Protein AF-A0A838F3F4-F1 (afdb_monomer_lite)

Radius of gyration: 26.19 Å; chains: 1; bounding box: 65×55×47 Å

Secondary structure (DSSP, 8-state):
------------------------------------PPGGGGBBHHHHHTT---BPEEEEEEEETTEEEEESSHHHHHHHHHTHHHHHHHHHHHHHHH-TTS--

Structure (mmCIF, N/CA/C/O backbone):
data_AF-A0A838F3F4-F1
#
_entry.id   AF-A0A838F3F4-F1
#
loop_
_atom_site.group_PDB
_atom_site.id
_atom_site.type_symbol
_atom_site.label_atom_id
_atom_site.label_alt_id
_atom_site.label_comp_id
_atom_site.label_asym_id
_atom_site.label_entity_id
_atom_site.label_seq_id
_atom_site.pdbx_PDB_ins_code
_atom_site.Cartn_x
_atom_site.Cartn_y
_atom_site.Cartn_z
_atom_site.occupancy
_atom_site.B_iso_or_equiv
_atom_site.auth_seq_id
_atom_site.auth_comp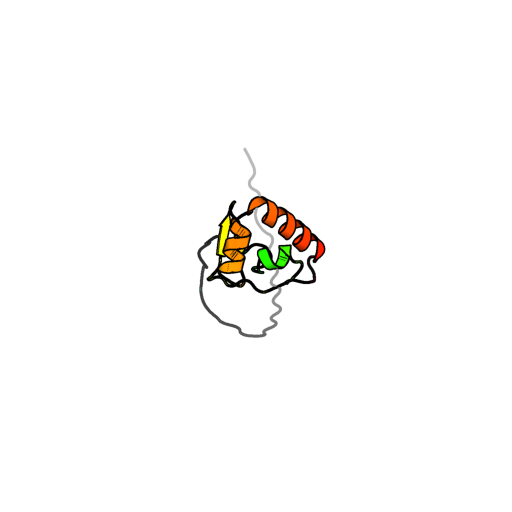_id
_atom_site.auth_asym_id
_atom_site.auth_atom_id
_atom_site.pdbx_PDB_model_num
ATOM 1 N N . MET A 1 1 ? -52.755 -30.624 -29.372 1.00 40.34 1 MET A N 1
ATOM 2 C CA . MET A 1 1 ? -52.858 -31.767 -30.304 1.00 40.34 1 MET A CA 1
ATOM 3 C C . MET A 1 1 ? -51.527 -31.905 -31.021 1.00 40.34 1 MET A C 1
ATOM 5 O O . MET A 1 1 ? -51.206 -30.950 -31.704 1.00 40.34 1 MET A O 1
ATOM 9 N N . LYS A 1 2 ? -50.861 -33.075 -30.905 1.00 44.19 2 LYS A N 1
ATOM 10 C CA . LYS A 1 2 ? -49.947 -33.663 -31.917 1.00 44.19 2 LYS A CA 1
ATOM 11 C C . LYS A 1 2 ? -48.635 -32.856 -32.171 1.00 44.19 2 LYS A C 1
ATOM 13 O O . LYS A 1 2 ? -48.699 -31.689 -32.490 1.00 44.19 2 LYS A O 1
ATOM 18 N N . ILE A 1 3 ? -47.4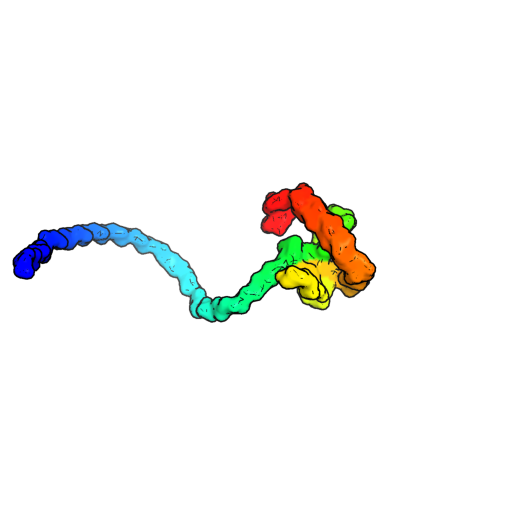02 -33.366 -32.102 1.00 48.50 3 ILE A N 1
ATOM 19 C CA . ILE A 1 3 ? -46.886 -34.726 -32.282 1.00 48.50 3 ILE A CA 1
ATOM 20 C C . ILE A 1 3 ? -45.529 -34.845 -31.569 1.00 48.50 3 ILE A C 1
ATOM 22 O O . ILE A 1 3 ? -44.634 -34.024 -31.737 1.00 48.50 3 ILE A O 1
ATOM 26 N N . LEU A 1 4 ? -45.423 -35.924 -30.806 1.00 53.00 4 LEU A N 1
ATOM 27 C CA . LEU A 1 4 ? -44.223 -36.591 -30.326 1.00 53.00 4 LEU A CA 1
ATOM 28 C C . LEU A 1 4 ? -43.427 -37.176 -31.514 1.00 53.00 4 LEU A C 1
ATOM 30 O O . LEU A 1 4 ? -43.928 -38.067 -32.193 1.00 53.00 4 LEU A O 1
ATOM 34 N N . MET A 1 5 ? -42.196 -36.724 -31.742 1.00 51.97 5 MET A N 1
ATOM 35 C CA . MET A 1 5 ? -41.188 -37.393 -32.586 1.00 51.97 5 MET A CA 1
ATOM 36 C C . MET A 1 5 ? -39.896 -37.373 -31.758 1.00 51.97 5 MET A C 1
ATOM 38 O O . MET A 1 5 ? -39.345 -36.309 -31.509 1.00 51.97 5 MET A O 1
ATOM 42 N N . GLY A 1 6 ? -39.519 -38.462 -31.085 1.00 45.12 6 GLY A N 1
ATOM 43 C CA . GLY A 1 6 ? -38.932 -39.643 -31.727 1.00 45.12 6 GLY A CA 1
ATOM 44 C C . GLY A 1 6 ? -37.433 -39.371 -31.883 1.00 45.12 6 GLY A C 1
ATOM 45 O O . GLY A 1 6 ? -37.041 -38.651 -32.787 1.00 45.12 6 GLY A O 1
ATOM 46 N N . LEU A 1 7 ? -36.632 -39.618 -30.843 1.00 52.50 7 LEU A N 1
ATOM 47 C CA . LEU A 1 7 ? -35.805 -40.821 -30.667 1.00 52.50 7 LEU A CA 1
ATOM 48 C C . LEU A 1 7 ? -34.872 -41.106 -31.861 1.00 52.50 7 LEU A C 1
ATOM 50 O O . LEU A 1 7 ? -35.332 -41.260 -32.986 1.00 52.50 7 LEU A O 1
ATOM 54 N N . LEU A 1 8 ? -33.600 -41.345 -31.515 1.00 51.47 8 LEU A N 1
ATOM 55 C CA . LEU A 1 8 ? -32.586 -42.104 -32.257 1.00 51.47 8 LEU A CA 1
ATOM 56 C C . LEU A 1 8 ? -31.597 -41.285 -33.104 1.00 51.47 8 LEU A C 1
ATOM 58 O O . LEU A 1 8 ? -31.830 -41.021 -34.272 1.00 51.47 8 LEU A O 1
ATOM 62 N N . MET A 1 9 ? -30.417 -41.027 -32.538 1.00 46.19 9 MET A N 1
ATOM 63 C CA . MET A 1 9 ? -29.154 -41.309 -33.228 1.00 46.19 9 MET A CA 1
ATOM 64 C C . MET A 1 9 ? -28.102 -41.712 -32.195 1.00 46.19 9 MET A C 1
ATOM 66 O O . MET A 1 9 ? -27.983 -41.137 -31.115 1.00 46.19 9 MET A O 1
ATOM 70 N N . LEU A 1 10 ? -27.414 -42.789 -32.541 1.00 58.06 10 LEU A N 1
ATOM 71 C CA . LEU A 1 10 ? -26.555 -43.612 -31.714 1.00 58.06 10 LEU A CA 1
ATOM 72 C C . LEU A 1 10 ? -25.123 -43.060 -31.663 1.00 58.06 10 LEU A C 1
ATOM 74 O O . LEU A 1 10 ? -24.592 -42.582 -32.658 1.00 58.06 10 LEU A O 1
ATOM 78 N N . VAL A 1 11 ? -24.519 -43.198 -30.483 1.00 52.34 11 VAL A N 1
ATOM 79 C CA . VAL A 1 11 ? -23.170 -43.729 -30.224 1.00 52.34 11 VAL A CA 1
ATOM 80 C C . VAL A 1 11 ? -22.072 -43.388 -31.245 1.00 52.34 11 VAL A C 1
ATOM 82 O O . VAL A 1 11 ? -21.970 -43.991 -32.307 1.00 52.34 11 VAL A O 1
ATOM 85 N N . SER A 1 12 ? -21.125 -42.547 -30.827 1.00 55.72 12 SER A N 1
ATOM 86 C CA . SER A 1 12 ? -19.746 -42.583 -31.327 1.00 55.72 12 SER A CA 1
ATOM 87 C C . SER A 1 12 ? -18.816 -42.938 -30.169 1.00 55.72 12 SER A C 1
ATOM 89 O O . SER A 1 12 ? -18.473 -42.096 -29.342 1.00 55.72 12 SER A O 1
ATOM 91 N N . ILE A 1 13 ? -18.449 -44.219 -30.093 1.00 59.75 13 ILE A N 1
ATOM 92 C CA . ILE A 1 13 ? -17.347 -44.708 -29.261 1.00 59.75 13 ILE A CA 1
ATOM 93 C C . ILE A 1 13 ? -16.060 -44.379 -30.014 1.00 59.75 13 ILE A C 1
ATOM 95 O O . ILE A 1 13 ? -15.793 -44.946 -31.068 1.00 59.75 13 ILE A O 1
ATOM 99 N N . GLY A 1 14 ? -15.266 -43.468 -29.463 1.00 55.91 14 GLY A N 1
ATOM 100 C CA . GLY A 1 14 ? -13.891 -43.222 -29.880 1.00 55.91 14 GLY A CA 1
ATOM 101 C C . GLY A 1 14 ? -12.991 -43.249 -28.656 1.00 55.91 14 GLY A C 1
ATOM 102 O O . GLY A 1 14 ? -12.788 -42.224 -28.012 1.00 55.91 14 GLY A O 1
ATOM 103 N N . ALA A 1 15 ? -12.492 -44.434 -28.307 1.00 54.50 15 ALA A N 1
ATOM 104 C CA . ALA A 1 15 ? -11.474 -44.617 -27.284 1.00 54.50 15 ALA A CA 1
ATOM 105 C C . ALA A 1 15 ? -10.086 -44.374 -27.892 1.00 54.50 15 ALA A C 1
ATOM 107 O O . ALA A 1 15 ? -9.684 -45.101 -28.793 1.00 54.50 15 ALA A O 1
ATOM 108 N N . CYS A 1 16 ? -9.333 -43.418 -27.344 1.00 48.81 16 CYS A N 1
ATOM 109 C CA . CYS A 1 16 ? -7.877 -43.373 -27.470 1.00 48.81 16 CYS A CA 1
ATOM 110 C C . CYS A 1 16 ? -7.271 -43.082 -26.095 1.00 48.81 16 CYS A C 1
ATOM 112 O O . CYS A 1 16 ? -7.138 -41.938 -25.666 1.00 48.81 16 CYS A O 1
ATOM 114 N N . SER A 1 17 ? -6.917 -44.162 -25.405 1.00 55.03 17 SER A N 1
ATOM 115 C CA . SER A 1 17 ? -6.100 -44.179 -24.198 1.00 55.03 17 SER A CA 1
ATOM 116 C C . SER A 1 17 ? -4.699 -43.629 -24.481 1.00 55.03 17 SER A C 1
ATOM 118 O O . SER A 1 17 ? -3.947 -44.243 -25.230 1.00 55.03 17 SER A O 1
ATOM 120 N N . HIS A 1 18 ? -4.294 -42.556 -23.799 1.00 54.03 18 HIS A N 1
ATOM 121 C CA . HIS A 1 18 ? -2.889 -42.340 -23.448 1.00 54.03 18 HIS A CA 1
ATOM 122 C C . HIS A 1 18 ? -2.768 -42.049 -21.950 1.00 54.03 18 HIS A C 1
ATOM 124 O O . HIS A 1 18 ? -3.119 -40.994 -21.433 1.00 54.03 18 HIS A O 1
ATOM 130 N N . LYS A 1 19 ? -2.263 -43.075 -21.274 1.00 47.09 19 LYS A N 1
ATOM 131 C CA . LYS A 1 19 ? -1.833 -43.184 -19.883 1.00 47.09 19 LYS A CA 1
ATOM 132 C C . LYS A 1 19 ? -0.514 -42.435 -19.672 1.00 47.09 19 LYS A C 1
ATOM 134 O O . LYS A 1 19 ? 0.448 -42.866 -20.293 1.00 47.09 19 LYS A O 1
ATOM 139 N N . LYS A 1 20 ? -0.449 -41.447 -18.759 1.00 50.47 20 LYS A N 1
ATOM 140 C CA . LYS A 1 20 ? 0.683 -41.127 -17.834 1.00 50.47 20 LYS A CA 1
ATOM 141 C C . LYS A 1 20 ? 0.122 -40.278 -16.670 1.00 50.47 20 LYS A C 1
ATOM 143 O O . LYS A 1 20 ? -0.230 -39.130 -16.877 1.00 50.47 20 LYS A O 1
ATOM 148 N N . ASN A 1 21 ? -0.304 -40.893 -15.569 1.00 52.28 21 ASN A N 1
ATOM 149 C CA . ASN A 1 21 ? 0.461 -41.245 -14.361 1.00 52.28 21 ASN A CA 1
ATOM 150 C C . ASN A 1 21 ? 0.653 -40.085 -13.359 1.00 52.28 21 ASN A C 1
ATOM 152 O O . ASN A 1 21 ? 1.517 -39.240 -13.543 1.00 52.28 21 ASN A O 1
ATOM 156 N N . CYS A 1 22 ? -0.140 -40.191 -12.288 1.00 39.81 22 CYS A N 1
ATOM 157 C CA . CYS A 1 22 ? 0.136 -39.948 -10.869 1.00 39.81 22 CYS A CA 1
ATOM 158 C C . CYS A 1 22 ? 0.621 -38.582 -10.377 1.00 39.81 22 CYS A C 1
ATOM 160 O O . CYS A 1 22 ? 1.705 -38.102 -10.692 1.00 39.81 22 CYS A O 1
ATOM 162 N N . GLY A 1 23 ? -0.162 -38.075 -9.428 1.00 43.59 23 GLY A N 1
ATOM 163 C CA . GLY A 1 23 ? 0.193 -36.998 -8.522 1.00 43.59 23 GLY A CA 1
ATOM 164 C C . GLY A 1 23 ? -0.911 -36.758 -7.502 1.00 43.59 23 GLY A C 1
ATOM 165 O O . GLY A 1 23 ? -1.352 -35.624 -7.355 1.00 43.59 23 GLY A O 1
ATOM 166 N N . ASP A 1 24 ? -1.388 -37.818 -6.838 1.00 52.59 24 ASP A N 1
ATOM 167 C CA . ASP A 1 24 ? -2.130 -37.709 -5.583 1.00 52.59 24 ASP A CA 1
ATOM 168 C C . ASP A 1 24 ? -1.463 -36.684 -4.674 1.00 52.59 24 ASP A C 1
ATOM 170 O O . ASP A 1 24 ? -0.320 -36.909 -4.281 1.00 52.59 24 ASP A O 1
ATOM 174 N N . LYS A 1 25 ? -2.189 -35.627 -4.297 1.00 54.00 25 LYS A N 1
ATOM 175 C CA . LYS A 1 25 ? -2.373 -35.244 -2.893 1.00 54.00 25 LYS A CA 1
ATOM 176 C C . LYS A 1 25 ? -3.722 -34.555 -2.737 1.00 54.00 25 LYS A C 1
ATOM 178 O O . LYS A 1 25 ? -3.919 -33.444 -3.205 1.00 54.00 25 LYS A O 1
ATOM 183 N N . SER A 1 26 ? -4.580 -35.238 -1.989 1.00 48.34 26 SER A N 1
ATOM 184 C CA . SER A 1 26 ? -5.297 -34.667 -0.854 1.00 48.34 26 SER A CA 1
ATOM 185 C C . SER A 1 26 ? -6.219 -33.485 -1.147 1.00 48.34 26 SER A C 1
ATOM 187 O O . SER A 1 26 ? -5.786 -32.352 -1.317 1.00 48.34 26 SER A O 1
ATOM 189 N N . SER A 1 27 ? -7.518 -33.765 -1.034 1.00 49.31 27 SER A N 1
ATOM 190 C CA . SER A 1 27 ? -8.380 -33.106 -0.048 1.00 49.31 27 SER A CA 1
ATOM 191 C C . SER A 1 27 ? -7.912 -31.713 0.372 1.00 49.31 27 SER A C 1
ATOM 193 O O . SER A 1 27 ? -6.963 -31.582 1.145 1.00 49.31 27 SER A O 1
ATOM 195 N N . CYS A 1 28 ? -8.604 -30.692 -0.114 1.00 36.38 28 CYS A N 1
ATOM 196 C CA . CYS A 1 28 ? -9.356 -29.790 0.745 1.00 36.38 28 CYS A CA 1
ATOM 197 C C . CYS A 1 28 ? -10.229 -28.932 -0.171 1.00 36.38 28 CYS A C 1
ATOM 199 O O . CYS A 1 28 ? -9.716 -28.149 -0.969 1.00 36.38 28 CYS A O 1
ATOM 201 N N . HIS A 1 29 ? -11.550 -29.026 -0.009 1.00 41.38 29 HIS A N 1
ATOM 202 C CA . HIS A 1 29 ? -12.377 -27.836 -0.156 1.00 41.38 29 HIS A CA 1
ATOM 203 C C . HIS A 1 29 ? -11.764 -26.806 0.794 1.00 41.38 29 HIS A C 1
ATOM 205 O O . HIS A 1 29 ? -11.984 -26.865 2.003 1.00 41.38 29 HIS A O 1
ATOM 211 N N . LYS A 1 30 ? -10.894 -25.931 0.277 1.00 44.50 30 LYS A N 1
ATOM 212 C CA . LYS A 1 30 ? -10.459 -24.768 1.030 1.00 44.50 30 LYS A CA 1
ATOM 213 C C . LYS A 1 30 ? -11.679 -23.872 1.034 1.00 44.50 30 LYS A C 1
ATOM 215 O O . LYS A 1 30 ? -11.957 -23.200 0.047 1.00 44.50 30 LYS A O 1
ATOM 220 N N . SER A 1 31 ? -12.449 -24.000 2.109 1.00 45.50 31 SER A N 1
ATOM 221 C CA . SER A 1 31 ? -13.419 -23.026 2.578 1.00 45.50 31 SER A CA 1
ATOM 222 C C . SER A 1 31 ? -13.034 -21.651 2.056 1.00 45.50 31 SER A C 1
ATOM 224 O O . SER A 1 31 ? -11.884 -21.233 2.223 1.00 45.50 31 SER A O 1
ATOM 226 N N . GLU A 1 32 ? -13.974 -21.002 1.372 1.00 47.44 32 GLU A N 1
ATOM 227 C CA . GLU A 1 32 ? -13.845 -19.678 0.770 1.00 47.44 32 GLU A CA 1
ATOM 228 C C . GLU A 1 32 ? -13.665 -18.617 1.869 1.00 47.44 32 GLU A C 1
ATOM 230 O O . GLU A 1 32 ? -14.472 -17.715 2.061 1.00 47.44 32 GLU A O 1
ATOM 235 N N . VAL A 1 33 ? -12.577 -18.711 2.628 1.00 47.50 33 VAL A N 1
ATOM 236 C CA . VAL A 1 33 ? -11.988 -17.564 3.285 1.00 47.50 33 VAL A CA 1
ATOM 237 C C . VAL A 1 33 ? -11.478 -16.748 2.119 1.00 47.50 33 VAL A C 1
ATOM 239 O O . VAL A 1 33 ? -10.493 -17.126 1.483 1.00 47.50 33 VAL A O 1
ATOM 242 N N . LYS A 1 34 ? -12.195 -15.675 1.788 1.00 44.78 34 LYS A N 1
ATOM 243 C CA . LYS A 1 34 ? -11.708 -14.596 0.934 1.00 44.78 34 LYS A CA 1
ATOM 244 C C . LYS A 1 34 ? -10.364 -14.164 1.518 1.00 44.78 34 LYS A C 1
ATOM 246 O O . LYS A 1 34 ? -10.322 -13.337 2.421 1.00 44.78 34 LYS A O 1
ATOM 251 N N . GLN A 1 35 ? -9.277 -14.804 1.088 1.00 48.00 35 GLN A N 1
ATOM 252 C CA . GLN A 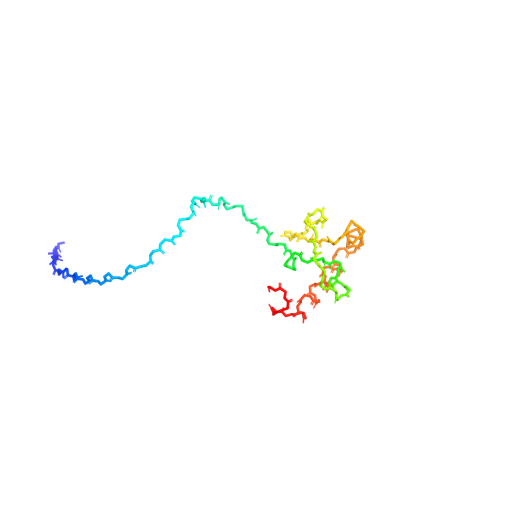1 35 ? -7.925 -14.424 1.456 1.00 48.00 35 GLN A CA 1
ATOM 253 C C . GLN A 1 35 ? -7.766 -13.054 0.814 1.00 48.00 35 GLN A C 1
ATOM 255 O O . GLN A 1 35 ? -7.569 -12.962 -0.395 1.00 48.00 35 GLN A O 1
ATOM 260 N N . GLN A 1 36 ? -8.013 -11.994 1.587 1.00 58.12 36 GLN A N 1
ATOM 261 C CA . GLN A 1 36 ? -7.759 -10.635 1.143 1.00 58.12 36 GLN A CA 1
ATOM 262 C C . GLN A 1 36 ? -6.280 -10.598 0.778 1.00 58.12 36 GLN A C 1
ATOM 264 O O . GLN A 1 36 ? -5.414 -10.709 1.645 1.00 58.12 36 GLN A O 1
ATOM 269 N N . GLU A 1 37 ? -6.003 -10.552 -0.523 1.00 77.75 37 GLU A N 1
ATOM 270 C CA . GLU A 1 37 ? -4.640 -10.541 -1.019 1.00 77.75 37 GLU A CA 1
ATOM 271 C C . GLU A 1 37 ? -3.945 -9.305 -0.452 1.00 77.75 37 GLU A C 1
ATOM 273 O O . GLU A 1 37 ? -4.486 -8.193 -0.500 1.00 77.75 37 GLU A O 1
ATOM 278 N N . ALA A 1 38 ? -2.782 -9.518 0.165 1.00 87.06 38 ALA A N 1
ATOM 279 C CA . ALA A 1 38 ? -2.037 -8.433 0.773 1.00 87.06 38 ALA A CA 1
ATOM 280 C C . ALA A 1 38 ? -1.756 -7.365 -0.289 1.00 87.06 38 ALA A C 1
ATOM 282 O O . ALA A 1 38 ? -1.319 -7.667 -1.405 1.00 87.06 38 ALA A O 1
ATOM 283 N N . ALA A 1 39 ? -2.000 -6.107 0.069 1.00 91.62 39 ALA A N 1
ATOM 284 C CA . ALA A 1 39 ? -1.690 -4.973 -0.776 1.00 91.62 39 ALA A CA 1
ATOM 285 C C . ALA A 1 39 ? -0.230 -5.054 -1.231 1.00 91.62 39 ALA A C 1
ATOM 287 O O . ALA A 1 39 ? 0.655 -5.515 -0.501 1.00 91.62 39 ALA A O 1
ATOM 288 N N . TYR A 1 40 ? 0.002 -4.617 -2.465 1.00 92.44 40 TYR A N 1
ATOM 289 C CA . TYR A 1 40 ? 1.333 -4.573 -3.056 1.00 92.44 40 TYR A CA 1
ATOM 290 C C . TYR A 1 40 ? 2.062 -5.929 -3.066 1.00 92.44 40 TYR A C 1
ATOM 292 O O . TYR A 1 40 ? 3.273 -5.993 -2.840 1.00 92.44 40 TYR A O 1
ATOM 300 N N . GLY A 1 41 ? 1.331 -7.035 -3.250 1.00 90.69 41 GLY A N 1
ATOM 301 C CA . GLY A 1 41 ? 1.906 -8.388 -3.249 1.00 90.69 41 GLY A CA 1
ATOM 302 C C . GLY A 1 41 ? 2.535 -8.781 -1.905 1.00 90.69 41 GLY A C 1
ATOM 303 O O . GLY A 1 41 ? 3.441 -9.610 -1.849 1.00 90.69 41 GLY A O 1
ATOM 304 N N . GLY A 1 42 ? 2.116 -8.141 -0.808 1.00 91.56 42 GLY A N 1
ATOM 305 C CA . GLY A 1 42 ? 2.693 -8.351 0.520 1.00 91.56 42 GLY A CA 1
ATOM 306 C C . GLY A 1 42 ? 4.087 -7.743 0.703 1.00 91.56 42 GLY A C 1
ATOM 307 O O . GLY A 1 42 ? 4.849 -8.214 1.557 1.00 91.56 42 GLY A O 1
ATOM 308 N N . ASN A 1 43 ? 4.447 -6.734 -0.092 1.00 94.81 43 ASN A N 1
ATOM 309 C CA . ASN A 1 43 ? 5.619 -5.898 0.157 1.00 94.81 43 ASN A CA 1
ATOM 310 C C . ASN A 1 43 ? 5.324 -4.824 1.207 1.00 94.81 43 ASN A C 1
ATOM 312 O O . ASN A 1 43 ? 4.175 -4.496 1.497 1.00 94.81 43 ASN A O 1
ATOM 316 N N . CYS A 1 44 ? 6.392 -4.285 1.788 1.00 96.12 44 CYS A N 1
ATOM 317 C CA . CYS A 1 44 ? 6.342 -3.214 2.763 1.00 96.12 44 CYS A CA 1
ATOM 318 C C . CYS A 1 44 ? 5.749 -1.956 2.120 1.00 96.12 44 CYS A C 1
ATOM 320 O O . CYS A 1 44 ? 6.389 -1.333 1.271 1.00 96.12 44 CYS A O 1
ATOM 322 N N . ALA A 1 45 ? 4.557 -1.552 2.556 1.00 96.38 45 ALA A N 1
ATOM 323 C CA . ALA A 1 45 ? 3.883 -0.371 2.024 1.00 96.38 45 ALA A CA 1
ATOM 324 C C . ALA A 1 45 ? 4.706 0.910 2.256 1.00 96.38 45 ALA A C 1
ATOM 326 O O . ALA A 1 45 ? 4.855 1.723 1.349 1.00 96.38 45 ALA A O 1
ATOM 327 N N . MET A 1 46 ? 5.341 1.043 3.426 1.00 97.38 46 MET A N 1
ATOM 328 C CA . MET A 1 46 ? 6.240 2.170 3.713 1.00 97.38 46 MET A CA 1
ATOM 329 C C . MET A 1 46 ? 7.546 2.114 2.903 1.00 97.38 46 MET A C 1
ATOM 331 O O . MET A 1 46 ? 8.119 3.145 2.558 1.00 97.38 46 MET A O 1
ATOM 335 N N . GLY A 1 47 ? 8.020 0.911 2.564 1.00 95.25 47 GLY A N 1
ATOM 336 C CA . GLY A 1 47 ? 9.154 0.735 1.657 1.00 95.25 47 GLY A CA 1
ATOM 337 C C . GLY A 1 47 ? 8.844 1.298 0.272 1.00 95.25 47 GLY A C 1
ATOM 338 O O . GLY A 1 47 ? 9.668 2.013 -0.300 1.00 95.25 47 GLY A O 1
ATOM 339 N N . LEU A 1 48 ? 7.625 1.057 -0.218 1.00 94.44 48 LEU A N 1
ATOM 340 C CA . LEU A 1 48 ? 7.165 1.571 -1.505 1.00 94.44 48 LEU A CA 1
ATOM 341 C C . LEU A 1 48 ? 7.067 3.094 -1.523 1.00 94.44 48 LEU A C 1
ATOM 343 O O . LEU A 1 48 ? 7.489 3.676 -2.516 1.00 94.44 48 LEU A O 1
ATOM 347 N N . CYS A 1 49 ? 6.657 3.750 -0.431 1.00 95.12 49 CYS A N 1
ATOM 348 C CA . CYS A 1 49 ? 6.741 5.215 -0.314 1.00 95.12 49 CYS A CA 1
ATOM 349 C C . CYS A 1 49 ? 8.167 5.742 -0.562 1.00 95.12 49 CYS A C 1
ATOM 351 O O . CYS A 1 49 ? 8.360 6.823 -1.111 1.00 95.12 49 CYS A O 1
ATOM 353 N N . HIS A 1 50 ? 9.184 4.956 -0.201 1.00 93.25 50 HIS A N 1
ATOM 354 C CA . HIS A 1 50 ? 10.597 5.267 -0.421 1.00 93.25 50 HIS A CA 1
ATOM 355 C C . HIS A 1 50 ? 11.173 4.650 -1.706 1.00 93.25 50 HIS A C 1
ATOM 357 O O . HIS A 1 50 ? 12.394 4.610 -1.867 1.00 93.25 50 HIS A O 1
ATOM 363 N N . LYS A 1 51 ? 10.321 4.160 -2.617 1.00 91.88 51 LYS A N 1
ATOM 364 C CA . LYS A 1 51 ? 10.700 3.484 -3.872 1.00 91.88 51 LYS A CA 1
ATOM 365 C C . LYS A 1 51 ? 11.557 2.228 -3.669 1.00 91.88 51 LYS A C 1
ATOM 367 O O . LYS A 1 51 ? 12.337 1.852 -4.541 1.00 91.88 51 LYS A O 1
ATOM 372 N N . LYS A 1 52 ? 11.430 1.576 -2.511 1.00 91.50 52 LYS A N 1
ATOM 373 C CA . LYS A 1 52 ? 12.141 0.342 -2.160 1.00 91.50 52 LYS A CA 1
ATOM 374 C C . LYS A 1 52 ? 11.160 -0.822 -2.107 1.00 91.50 52 LYS A C 1
ATOM 376 O O . LYS A 1 52 ? 10.217 -0.815 -1.318 1.00 91.50 52 LYS A O 1
ATOM 3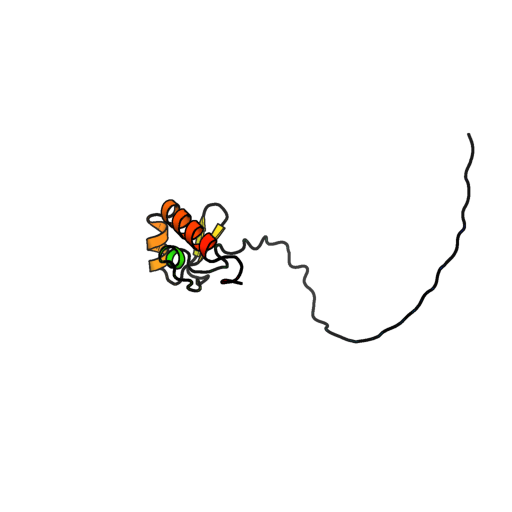81 N N . VAL A 1 53 ? 11.416 -1.858 -2.900 1.00 91.88 53 VAL A N 1
ATOM 382 C CA . VAL A 1 53 ? 10.667 -3.118 -2.817 1.00 91.88 53 VAL A CA 1
ATOM 383 C C . VAL A 1 53 ? 11.310 -3.974 -1.734 1.00 91.88 53 VAL A C 1
ATOM 385 O O . VAL A 1 53 ? 12.336 -4.612 -1.950 1.00 91.88 53 VAL A O 1
ATOM 388 N N . VAL A 1 54 ? 10.737 -3.926 -0.537 1.00 92.75 54 VAL A N 1
ATOM 389 C CA . VAL A 1 54 ? 11.176 -4.720 0.616 1.00 92.75 54 VAL A CA 1
ATOM 390 C C . VAL A 1 54 ? 10.036 -5.640 1.001 1.00 92.75 54 VAL A C 1
ATOM 392 O O . VAL A 1 54 ? 8.889 -5.195 1.053 1.00 92.75 54 VAL A O 1
ATOM 395 N N . LYS A 1 55 ? 10.325 -6.905 1.307 1.00 93.88 55 LYS A N 1
ATOM 396 C CA . LYS A 1 55 ? 9.288 -7.836 1.749 1.00 93.88 55 LYS A CA 1
ATOM 397 C C . LYS A 1 55 ? 8.656 -7.337 3.052 1.00 93.88 55 LYS A C 1
ATOM 399 O O . LYS A 1 55 ? 9.358 -6.974 3.993 1.00 93.88 55 LYS A O 1
ATOM 404 N N . GLY A 1 56 ? 7.327 -7.311 3.096 1.00 92.25 56 GLY A N 1
ATOM 405 C CA . GLY A 1 56 ? 6.589 -7.058 4.326 1.00 92.25 56 GLY A CA 1
ATOM 406 C C . GLY A 1 56 ? 6.452 -8.336 5.155 1.00 92.25 56 GLY A C 1
ATOM 407 O O . GLY A 1 56 ? 6.294 -9.428 4.595 1.00 92.25 56 GLY A O 1
ATOM 408 N N . ASP A 1 57 ? 6.481 -8.185 6.476 1.00 93.12 57 ASP A N 1
ATOM 409 C CA . ASP A 1 57 ? 6.224 -9.241 7.450 1.00 93.12 57 ASP A CA 1
ATOM 410 C C . ASP A 1 57 ? 4.737 -9.228 7.834 1.00 93.12 57 ASP A C 1
ATOM 412 O O . ASP A 1 57 ? 4.172 -8.186 8.165 1.00 93.12 57 ASP A O 1
ATOM 416 N N . SER A 1 58 ? 4.089 -10.393 7.814 1.00 89.94 58 SER A N 1
ATOM 417 C CA . SER A 1 58 ? 2.694 -10.537 8.241 1.00 89.94 58 SER A CA 1
ATOM 418 C C . SER A 1 58 ? 2.476 -10.212 9.721 1.00 89.94 58 SER A C 1
ATOM 420 O O . SER A 1 58 ? 1.349 -9.932 10.104 1.00 89.94 58 SER A O 1
ATOM 422 N N . LYS A 1 59 ? 3.511 -10.221 10.570 1.00 95.56 59 LYS A N 1
ATOM 423 C CA . LYS A 1 59 ? 3.428 -9.773 11.973 1.00 95.56 59 LYS A CA 1
ATOM 424 C C . LYS A 1 59 ? 3.240 -8.263 12.091 1.00 95.56 59 LYS A C 1
ATOM 426 O O . LYS A 1 59 ? 2.685 -7.781 13.076 1.00 95.56 59 LYS A O 1
ATOM 431 N N . HIS A 1 60 ? 3.690 -7.514 11.089 1.00 96.62 60 HIS A N 1
ATOM 432 C CA . HIS A 1 60 ? 3.565 -6.067 11.029 1.00 96.62 60 HIS A CA 1
ATOM 433 C C . HIS A 1 60 ? 2.628 -5.722 9.880 1.00 96.62 60 HIS A C 1
ATOM 435 O O . HIS A 1 60 ? 3.063 -5.423 8.774 1.00 96.62 60 HIS A O 1
ATOM 441 N N . ASN A 1 61 ? 1.324 -5.780 10.139 1.00 96.25 61 ASN A N 1
ATOM 442 C CA . ASN A 1 61 ? 0.312 -5.424 9.153 1.00 96.25 61 ASN A CA 1
ATOM 443 C C . ASN A 1 61 ? -0.723 -4.441 9.715 1.00 96.25 61 ASN A C 1
ATOM 445 O O . ASN A 1 61 ? -0.824 -4.246 10.933 1.00 96.25 61 ASN A O 1
ATOM 449 N N . VAL A 1 62 ? -1.470 -3.809 8.816 1.00 96.31 62 VAL A N 1
ATOM 450 C CA . VAL A 1 62 ? -2.705 -3.093 9.140 1.00 96.31 62 VAL A CA 1
ATOM 451 C C . VAL A 1 62 ? -3.746 -3.357 8.061 1.00 96.31 62 VAL A C 1
ATOM 453 O O . VAL A 1 62 ? -3.432 -3.309 6.871 1.00 96.31 62 VAL A O 1
ATOM 456 N N . GLU A 1 63 ? -4.987 -3.607 8.467 1.00 95.94 63 GLU A N 1
ATOM 457 C CA . GLU A 1 63 ? -6.125 -3.569 7.555 1.00 95.94 63 GLU A CA 1
ATOM 458 C C . GLU A 1 63 ? -6.684 -2.147 7.497 1.00 95.94 63 GLU A C 1
ATOM 460 O O . GLU A 1 63 ? -6.989 -1.536 8.522 1.00 95.94 63 GLU A O 1
ATOM 465 N N . TYR A 1 64 ? -6.816 -1.606 6.290 1.00 95.69 64 TYR A N 1
ATOM 466 C CA . TYR A 1 64 ? -7.405 -0.294 6.074 1.00 95.69 64 TYR A CA 1
ATOM 467 C C . TYR A 1 64 ? -8.143 -0.258 4.735 1.00 95.69 64 TYR A C 1
ATOM 469 O O . TYR A 1 64 ? -7.593 -0.632 3.698 1.00 95.69 64 TYR A O 1
ATOM 477 N N . LYS A 1 65 ? -9.410 0.179 4.756 1.00 93.50 65 LYS A N 1
ATOM 478 C CA . LYS A 1 65 ? -10.295 0.239 3.574 1.00 93.50 65 LYS A CA 1
ATOM 479 C C . LYS A 1 65 ? -10.384 -1.098 2.808 1.00 93.50 65 LYS A C 1
ATOM 481 O O . LYS A 1 65 ? -10.389 -1.122 1.580 1.00 93.50 65 LYS A O 1
ATOM 486 N N . GLY A 1 66 ? -10.434 -2.215 3.540 1.00 92.00 66 GLY A N 1
ATOM 487 C CA . GLY A 1 66 ? -10.579 -3.565 2.977 1.00 92.00 66 GLY A CA 1
ATOM 488 C C . GLY A 1 66 ? -9.332 -4.116 2.276 1.00 92.00 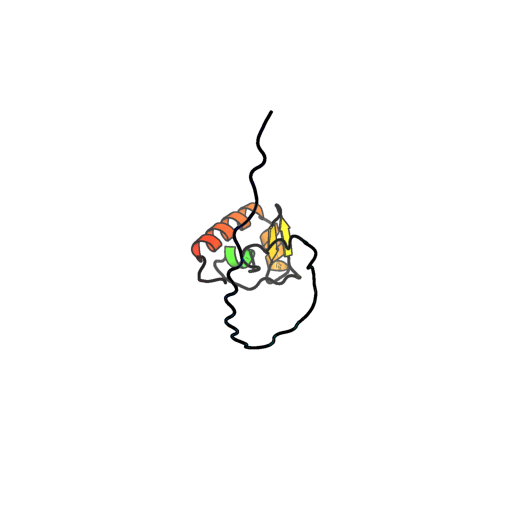66 GLY A C 1
ATOM 489 O O . GLY A 1 66 ? -9.434 -5.104 1.547 1.00 92.00 66 GLY A O 1
ATOM 490 N N . LYS A 1 67 ? -8.172 -3.478 2.473 1.00 92.88 67 LYS A N 1
ATOM 491 C CA . LYS A 1 67 ? -6.855 -3.936 2.020 1.00 92.88 67 LYS A CA 1
ATOM 492 C C . LYS A 1 67 ? -5.959 -4.170 3.231 1.00 92.88 67 LYS A C 1
ATOM 494 O O . LYS A 1 67 ? -5.995 -3.391 4.181 1.00 92.88 67 LYS A O 1
ATOM 499 N N . VAL A 1 68 ? -5.124 -5.202 3.165 1.00 95.50 68 VAL A N 1
ATOM 500 C CA . VAL A 1 68 ? -4.139 -5.510 4.209 1.00 95.50 68 VAL A CA 1
ATOM 501 C C . VAL A 1 68 ? -2.765 -5.040 3.748 1.00 95.50 68 VAL A C 1
ATOM 503 O O . VAL A 1 68 ? -2.246 -5.536 2.754 1.00 95.50 68 VAL A O 1
ATOM 506 N N . TYR A 1 69 ? -2.164 -4.091 4.457 1.00 95.75 69 TYR A N 1
ATOM 507 C CA . TYR A 1 69 ? -0.831 -3.565 4.162 1.00 95.75 69 TYR A CA 1
ATOM 508 C C . TYR A 1 69 ? 0.189 -4.208 5.091 1.00 95.75 69 TYR A C 1
ATOM 510 O O . TYR A 1 69 ? -0.019 -4.230 6.302 1.00 95.75 69 TYR A O 1
ATOM 518 N N . HIS A 1 70 ? 1.282 -4.734 4.539 1.00 96.50 70 HIS A N 1
ATOM 519 C CA . HIS A 1 70 ? 2.374 -5.311 5.323 1.00 96.50 70 HIS A CA 1
ATOM 520 C C . HIS A 1 70 ? 3.519 -4.308 5.471 1.00 96.50 70 HIS A C 1
ATOM 522 O O . HIS A 1 70 ? 3.685 -3.406 4.647 1.00 96.50 70 HIS A O 1
ATOM 528 N N . PHE A 1 71 ? 4.342 -4.500 6.497 1.00 97.56 71 PHE A N 1
ATOM 529 C CA . PHE A 1 71 ? 5.479 -3.650 6.828 1.00 97.56 71 PHE A CA 1
ATOM 530 C C . PHE A 1 71 ? 6.690 -4.500 7.199 1.00 97.56 71 PHE A C 1
ATOM 532 O O . PHE A 1 71 ? 6.560 -5.615 7.693 1.00 97.56 71 PHE A O 1
ATOM 539 N N . SER A 1 72 ? 7.889 -3.986 6.948 1.00 96.56 72 SER A N 1
ATOM 540 C CA . SER A 1 72 ? 9.143 -4.669 7.291 1.00 96.56 72 SER A CA 1
ATOM 541 C C . SER A 1 72 ? 9.486 -4.586 8.784 1.00 96.56 72 SER A C 1
ATOM 543 O O . SER A 1 72 ? 10.328 -5.341 9.253 1.00 96.56 72 SER A O 1
ATOM 545 N N . SER A 1 73 ? 8.873 -3.659 9.525 1.00 97.38 73 SER A N 1
ATOM 546 C CA . SER A 1 73 ? 9.083 -3.453 10.963 1.00 97.38 73 SER A CA 1
ATOM 547 C C . SER A 1 73 ? 7.887 -2.735 11.599 1.00 97.38 73 SER A C 1
ATOM 549 O O . SER A 1 73 ? 7.056 -2.155 10.893 1.00 97.38 73 SER A O 1
ATOM 551 N N . ALA A 1 74 ? 7.817 -2.739 12.934 1.00 97.19 74 ALA A N 1
ATOM 552 C CA . ALA A 1 74 ? 6.836 -1.951 13.687 1.00 97.19 74 ALA A CA 1
ATOM 553 C C . ALA A 1 74 ? 6.988 -0.441 13.425 1.00 97.19 74 ALA A C 1
ATOM 555 O O . ALA A 1 74 ? 6.007 0.227 13.129 1.00 97.19 74 ALA A O 1
ATOM 556 N N . GLU A 1 75 ? 8.219 0.073 13.392 1.00 97.25 75 GLU A N 1
ATOM 557 C CA . GLU A 1 75 ? 8.486 1.487 13.094 1.00 97.25 75 GLU A CA 1
ATOM 558 C C . GLU A 1 75 ? 7.999 1.893 11.692 1.00 97.25 75 GLU A C 1
ATOM 560 O O . GLU A 1 75 ? 7.413 2.958 11.503 1.00 97.25 75 GLU A O 1
ATOM 565 N N . ALA A 1 76 ? 8.188 1.027 10.689 1.00 97.12 76 ALA A N 1
ATOM 566 C CA . ALA A 1 76 ? 7.681 1.273 9.341 1.00 97.12 76 ALA A CA 1
ATOM 567 C C . ALA A 1 76 ? 6.147 1.324 9.309 1.00 97.12 76 ALA A C 1
ATOM 569 O O . ALA A 1 76 ? 5.583 2.126 8.567 1.00 97.12 76 ALA A O 1
ATOM 570 N N . LYS A 1 77 ? 5.481 0.493 10.121 1.00 97.88 77 LYS A N 1
ATOM 571 C CA . LYS A 1 77 ? 4.029 0.545 10.305 1.00 97.88 77 LYS A CA 1
ATOM 572 C C . LYS A 1 77 ? 3.618 1.868 10.948 1.00 97.88 77 LYS A C 1
ATOM 574 O O . LYS A 1 77 ? 2.762 2.545 10.394 1.00 97.88 77 LYS A O 1
ATOM 579 N N . ASP A 1 78 ? 4.236 2.269 12.053 1.00 98.00 78 ASP A N 1
ATOM 580 C CA . ASP A 1 78 ? 3.848 3.480 12.787 1.00 98.00 78 ASP A CA 1
ATOM 581 C C . ASP A 1 78 ? 4.030 4.749 11.940 1.00 98.00 78 ASP A C 1
ATOM 583 O O . ASP A 1 78 ? 3.115 5.571 11.840 1.00 98.00 78 ASP A O 1
ATOM 587 N N . ASN A 1 79 ? 5.152 4.856 11.221 1.00 97.12 79 ASN A N 1
ATOM 588 C CA . ASN A 1 79 ? 5.391 5.936 10.258 1.00 97.12 79 ASN A CA 1
ATOM 589 C C . ASN A 1 79 ? 4.354 5.950 9.126 1.00 97.12 79 ASN A C 1
ATOM 591 O O . ASN A 1 79 ? 3.920 7.016 8.683 1.00 97.12 79 ASN A O 1
ATOM 595 N N . PHE A 1 80 ? 3.929 4.769 8.668 1.00 97.56 80 PHE A N 1
ATOM 596 C CA . PHE A 1 80 ? 2.885 4.669 7.658 1.00 97.56 80 PHE A CA 1
ATOM 597 C C . PHE A 1 80 ? 1.530 5.139 8.200 1.00 97.56 80 PHE A C 1
ATOM 599 O O . PHE A 1 80 ? 0.827 5.891 7.525 1.00 97.56 80 PHE A O 1
ATOM 606 N N . LEU A 1 81 ? 1.178 4.737 9.425 1.00 97.50 81 LEU A N 1
ATOM 607 C CA . LEU A 1 81 ? -0.090 5.075 10.075 1.00 97.50 81 LEU A CA 1
ATOM 608 C C . LEU A 1 81 ? -0.221 6.565 10.392 1.00 97.50 81 LEU A C 1
ATOM 610 O O . LEU A 1 81 ? -1.324 7.098 10.290 1.00 97.50 81 LEU A O 1
ATOM 614 N N . ALA A 1 82 ? 0.885 7.250 10.698 1.00 97.94 82 ALA A N 1
ATOM 615 C CA . ALA A 1 82 ? 0.890 8.687 10.973 1.00 97.94 82 ALA A CA 1
ATOM 616 C C . ALA A 1 82 ? 0.294 9.528 9.828 1.00 97.94 82 ALA A C 1
ATOM 618 O O . ALA A 1 82 ? -0.257 10.600 10.069 1.00 97.94 82 ALA A O 1
ATOM 619 N N . LYS A 1 83 ? 0.398 9.042 8.582 1.00 97.25 83 LYS A N 1
ATOM 620 C CA . LYS A 1 83 ? -0.133 9.698 7.375 1.00 97.25 83 LYS A CA 1
ATOM 621 C C . LYS A 1 83 ? -0.729 8.686 6.398 1.00 97.25 83 LYS A C 1
ATOM 623 O O . LYS A 1 83 ? -0.392 8.674 5.216 1.00 97.25 83 LYS A O 1
ATOM 628 N N . ILE A 1 84 ? -1.598 7.808 6.898 1.00 97.00 84 ILE A N 1
ATOM 629 C CA . ILE A 1 84 ? -2.046 6.612 6.168 1.00 97.00 84 ILE A CA 1
ATOM 630 C C . ILE A 1 84 ? -2.581 6.901 4.757 1.00 97.00 84 ILE A C 1
ATOM 632 O O . ILE A 1 84 ? -2.160 6.248 3.808 1.00 97.00 84 ILE A O 1
ATOM 636 N N . ASP A 1 85 ? -3.440 7.907 4.577 1.00 97.38 85 ASP A N 1
ATOM 637 C CA . ASP A 1 85 ? -4.010 8.226 3.261 1.00 97.38 85 ASP A CA 1
ATOM 638 C C . ASP A 1 85 ? -2.979 8.817 2.284 1.00 97.38 85 ASP A C 1
ATOM 640 O O . ASP A 1 85 ? -3.020 8.517 1.090 1.00 97.38 85 ASP A O 1
ATOM 644 N N . GLU A 1 86 ? -2.045 9.644 2.763 1.00 97.88 86 GLU A N 1
ATOM 645 C CA . GLU A 1 86 ? -0.963 10.202 1.935 1.00 97.88 86 GLU A CA 1
ATOM 646 C C . GLU A 1 86 ? 0.025 9.107 1.524 1.00 97.88 86 GLU A C 1
ATOM 648 O O . GLU A 1 86 ? 0.404 9.006 0.356 1.00 97.88 86 GLU A O 1
ATOM 653 N N . ASN A 1 87 ? 0.382 8.241 2.471 1.00 97.56 87 ASN A N 1
ATOM 654 C CA . ASN A 1 87 ? 1.299 7.136 2.241 1.00 97.56 87 ASN A CA 1
ATOM 655 C C . ASN A 1 87 ? 0.703 6.083 1.299 1.00 97.56 87 ASN A C 1
ATOM 657 O O . ASN A 1 87 ? 1.424 5.549 0.462 1.00 97.56 87 ASN A O 1
ATOM 661 N N . ILE A 1 88 ? -0.607 5.816 1.369 1.00 97.25 88 ILE A N 1
ATOM 662 C CA . ILE A 1 88 ? -1.287 4.951 0.394 1.00 97.25 88 ILE A CA 1
ATOM 663 C C . ILE A 1 88 ? -1.189 5.546 -1.011 1.00 97.25 88 ILE A C 1
ATOM 665 O O . ILE A 1 88 ? -0.790 4.834 -1.924 1.00 97.25 88 ILE A O 1
ATOM 669 N N . LYS A 1 89 ? -1.470 6.844 -1.191 1.00 97.12 89 LYS A N 1
ATOM 670 C CA . LYS A 1 89 ? -1.371 7.493 -2.511 1.00 97.12 89 LYS A CA 1
ATOM 671 C C . LYS A 1 89 ? 0.032 7.382 -3.107 1.00 97.12 89 LYS A C 1
ATOM 673 O O . LYS A 1 89 ? 0.170 7.101 -4.297 1.00 97.12 89 LYS A O 1
ATOM 678 N N . GLU A 1 90 ? 1.069 7.603 -2.300 1.00 96.25 90 GLU A N 1
ATOM 679 C CA . GLU A 1 90 ? 2.448 7.492 -2.781 1.00 96.25 90 GLU A CA 1
ATOM 680 C C . GLU A 1 90 ? 2.821 6.034 -3.070 1.00 96.25 90 GLU A C 1
ATOM 682 O O . GLU A 1 90 ? 3.354 5.742 -4.139 1.00 96.25 90 GLU A O 1
ATOM 687 N N . ALA A 1 91 ? 2.485 5.100 -2.177 1.00 95.25 91 ALA A N 1
ATOM 688 C CA . ALA A 1 91 ? 2.735 3.680 -2.392 1.00 95.25 91 ALA A CA 1
ATOM 689 C C . ALA A 1 91 ? 1.995 3.140 -3.631 1.00 95.25 91 ALA A C 1
ATOM 691 O O . ALA A 1 91 ? 2.612 2.418 -4.408 1.00 95.25 91 ALA A O 1
ATOM 692 N N . ASP A 1 92 ? 0.746 3.545 -3.884 1.00 94.94 92 ASP A N 1
ATOM 693 C CA . ASP A 1 92 ? -0.016 3.209 -5.097 1.00 94.94 92 ASP A CA 1
ATOM 694 C C . ASP A 1 92 ? 0.681 3.735 -6.358 1.00 94.94 92 ASP A C 1
ATOM 696 O O . ASP A 1 92 ? 0.855 3.011 -7.342 1.00 94.94 92 ASP A O 1
ATOM 700 N N . LYS A 1 93 ? 1.136 4.994 -6.326 1.00 95.19 93 LYS A N 1
ATOM 701 C CA . LYS A 1 93 ? 1.877 5.612 -7.429 1.00 95.19 93 LYS A CA 1
ATOM 702 C C . LYS A 1 93 ? 3.186 4.874 -7.713 1.00 95.19 93 LYS A C 1
ATOM 704 O O . LYS A 1 93 ? 3.540 4.689 -8.880 1.00 95.19 93 LYS A O 1
ATOM 709 N N . GLN A 1 94 ? 3.922 4.474 -6.677 1.00 94.00 94 GLN A N 1
ATOM 710 C CA . GLN A 1 94 ? 5.161 3.712 -6.840 1.00 94.00 94 GLN A CA 1
ATOM 711 C C . GLN A 1 94 ? 4.883 2.278 -7.294 1.00 94.00 94 GLN A C 1
ATOM 713 O O . GLN A 1 94 ? 5.561 1.777 -8.188 1.00 94.00 94 GLN A O 1
ATOM 718 N N . TRP A 1 95 ? 3.839 1.644 -6.766 1.00 91.94 95 TRP A N 1
ATOM 719 C CA . TRP A 1 95 ? 3.399 0.317 -7.180 1.00 91.94 95 TRP A CA 1
ATOM 720 C C . TRP A 1 95 ? 3.028 0.270 -8.666 1.00 91.94 95 TRP A C 1
ATOM 722 O O . TRP A 1 95 ? 3.479 -0.617 -9.386 1.00 91.94 95 TRP A O 1
ATOM 732 N N . ALA A 1 96 ? 2.293 1.272 -9.155 1.00 91.31 96 ALA A N 1
ATOM 733 C CA . ALA A 1 96 ? 1.949 1.394 -10.570 1.00 91.31 96 ALA A CA 1
ATOM 734 C C . ALA A 1 96 ? 3.188 1.554 -11.475 1.00 91.31 96 ALA A C 1
ATOM 736 O O . ALA A 1 96 ? 3.226 0.998 -12.570 1.00 91.31 96 ALA A O 1
ATOM 737 N N . GLN A 1 97 ? 4.221 2.272 -11.015 1.00 88.94 97 GLN A N 1
ATOM 738 C CA . GLN A 1 97 ? 5.476 2.471 -11.759 1.00 88.94 97 GLN A CA 1
ATOM 739 C C . GLN A 1 97 ? 6.370 1.225 -11.812 1.00 88.94 97 GLN A C 1
ATOM 741 O O . GLN A 1 97 ? 7.183 1.085 -12.730 1.00 88.94 97 GLN A O 1
ATOM 746 N N . LEU A 1 98 ? 6.267 0.325 -10.831 1.00 84.44 98 LEU A N 1
ATOM 747 C CA . LEU A 1 98 ? 7.071 -0.898 -10.819 1.00 84.44 98 LEU A CA 1
ATOM 748 C C . LEU A 1 98 ? 6.674 -1.857 -11.949 1.00 84.44 98 LEU A C 1
ATOM 750 O O . LEU A 1 98 ? 7.547 -2.580 -12.439 1.00 84.44 98 LEU A O 1
ATOM 754 N N . GLY A 1 99 ? 5.427 -1.772 -12.424 1.00 68.56 99 GLY A N 1
ATOM 755 C CA . GLY A 1 99 ? 4.878 -2.621 -13.479 1.00 68.56 99 GLY A CA 1
ATOM 756 C C . GLY A 1 99 ? 4.591 -4.047 -12.996 1.00 68.56 99 GLY A C 1
ATOM 757 O O . GLY A 1 99 ? 5.115 -4.496 -11.977 1.00 68.56 99 GLY A O 1
ATOM 758 N N . ALA A 1 100 ? 3.757 -4.775 -13.745 1.00 53.91 100 ALA A N 1
ATOM 759 C CA . ALA A 1 100 ? 3.351 -6.148 -13.420 1.00 53.91 100 ALA A CA 1
ATOM 760 C C . ALA A 1 100 ? 4.510 -7.171 -13.432 1.00 53.91 100 ALA A C 1
ATOM 762 O O . ALA A 1 100 ? 4.345 -8.271 -12.912 1.00 53.91 100 ALA A O 1
ATOM 763 N N . ASP A 1 101 ? 5.666 -6.803 -13.992 1.00 57.50 101 ASP A N 1
ATOM 764 C CA . ASP A 1 101 ? 6.812 -7.692 -14.227 1.00 57.50 101 ASP A CA 1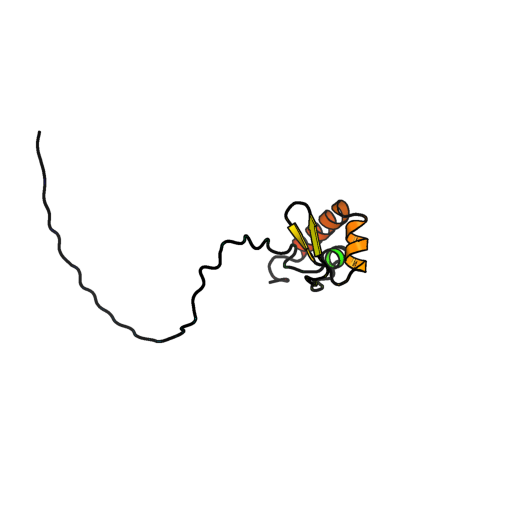
ATOM 765 C C . ASP A 1 101 ? 7.825 -7.770 -13.076 1.00 57.50 101 ASP A C 1
ATOM 767 O O . ASP A 1 101 ? 8.612 -8.707 -13.017 1.00 57.50 101 ASP A O 1
ATOM 771 N N . ARG A 1 102 ? 7.861 -6.798 -12.154 1.00 56.44 102 ARG A N 1
ATOM 772 C CA . ARG A 1 102 ? 8.955 -6.722 -11.161 1.00 56.44 102 ARG A CA 1
ATOM 773 C C . ARG A 1 102 ? 8.638 -7.305 -9.789 1.00 56.44 102 ARG A C 1
ATOM 775 O O . ARG A 1 102 ? 9.506 -7.272 -8.919 1.00 56.44 102 ARG A O 1
ATOM 782 N N . VAL A 1 103 ? 7.414 -7.787 -9.562 1.00 57.78 103 VAL A N 1
ATOM 783 C CA . VAL A 1 103 ? 6.952 -8.128 -8.205 1.00 57.78 103 VAL A CA 1
ATOM 784 C C . VAL A 1 103 ? 6.062 -9.377 -8.127 1.00 57.78 103 VAL A C 1
ATOM 786 O O . VAL A 1 103 ? 5.319 -9.537 -7.159 1.00 57.78 103 VAL A O 1
ATOM 789 N N . ARG A 1 104 ? 6.123 -10.271 -9.120 1.00 47.50 104 ARG A N 1
ATOM 790 C CA . ARG A 1 104 ? 5.425 -11.563 -9.072 1.00 47.50 104 ARG A CA 1
ATOM 791 C C . ARG A 1 104 ? 6.392 -12.733 -9.080 1.00 47.50 104 ARG A C 1
ATOM 793 O O . ARG A 1 104 ? 7.397 -12.642 -9.812 1.00 47.50 104 ARG A O 1
#

pLDDT: mean 76.7, std 22.1, range [36.38, 98.0]

Sequence (104 aa):
MKILMGLLMLVSIGACSHKKNCGDKSSCHKSEVKQQEAAYGGNCAMGLCHKKVVKGDSKHNVEYKGKVYHFSSAEAKDNFLAKIDENIKEADKQWAQLGADRVR

Foldseek 3Di:
DDDDDDDDDDDDDDDDDDDDDDDDDDDDPPPPPVPQQAPLNQFALLCLLVLHGHHFDPVAWDDDPSHIHGHNDVVSSVVCVVPVVVSNVSSVVSSVVCDPPNRD